Protein AF-X1RUM7-F1 (afdb_monomer)

Mean predicted aligned error: 5.57 Å

Sequence (62 aa):
MKLIYSGIAVITIGAVGTILAVVMELTTGEPVWMLVMKITAGCFGVGGGLLGLAAITRRRGK

Foldseek 3Di:
DVLLVVLVVLLVVLVVLLVVLVVCCVPPVDCVSVVSNVVSVVSNVVSVVSNVVVVVVVVVVD

Solvent-accessible surface area (backbone atoms only — not comparable to full-atom values): 3131 Å² total; per-residue (Å²): 111,71,52,46,55,54,11,51,52,34,32,51,54,15,56,54,36,41,54,53,18,52,52,40,41,76,73,67,66,48,74,62,23,57,56,40,40,52,55,20,53,49,28,40,52,53,12,49,50,36,36,51,50,39,54,51,53,61,60,73,77,109

Secondary structure (DSSP, 8-state):
-HHHHHHHHHHHHHHHHHHHHHHHHHHH--THHHHHHHHHHHHHHHHHHHHHHHHHHHHHT-

Radius of gyration: 14.73 Å; Cα contacts (8 Å, |Δi|>4): 52; chains: 1; bounding box: 32×13×43 Å

Nearest PDB structures (foldseek):
  2e9x-assembly1_A  TM=7.979E-01  e=7.757E+00  Homo sapiens
  4fi5-assembly1_A  TM=7.333E-01  e=6.836E+00  Hantaan virus 76-118
  2k48-assembly1_A  TM=7.929E-01  e=8.802E+00  Orthohantavirus andesense

pLDDT: mean 85.02, std 8.73, range [46.31, 94.75]

Organism: NCBI:txid412755

Structure (mmCIF, N/CA/C/O backbone):
data_AF-X1RUM7-F1
#
_entry.id   AF-X1RUM7-F1
#
loop_
_atom_site.group_PDB
_atom_site.id
_atom_site.type_symbol
_atom_site.label_atom_id
_atom_site.label_alt_id
_atom_site.label_comp_id
_atom_site.label_asym_id
_atom_site.label_entity_id
_atom_site.label_seq_id
_atom_site.pdbx_PDB_ins_code
_atom_site.Cartn_x
_atom_site.Cartn_y
_atom_site.Cartn_z
_atom_site.occupancy
_atom_site.B_iso_or_equiv
_atom_site.auth_seq_id
_atom_site.auth_comp_id
_atom_site.auth_asym_id
_atom_site.auth_atom_id
_atom_site.pdbx_PDB_model_num
ATOM 1 N N . MET A 1 1 ? -18.915 -0.770 11.777 1.00 59.59 1 MET A N 1
ATOM 2 C CA . MET A 1 1 ? -18.838 -1.856 10.770 1.00 59.59 1 MET A CA 1
ATOM 3 C C . MET A 1 1 ? -18.419 -1.324 9.399 1.00 59.59 1 MET A C 1
ATOM 5 O O . MET A 1 1 ? -17.343 -1.693 8.958 1.00 59.59 1 MET A O 1
ATOM 9 N N . LYS A 1 2 ? -19.183 -0.416 8.762 1.00 70.56 2 LYS A N 1
ATOM 10 C CA . LYS A 1 2 ? -18.894 0.113 7.406 1.00 70.56 2 LYS A CA 1
ATOM 11 C C . LYS A 1 2 ? -17.464 0.668 7.222 1.00 70.56 2 LYS A C 1
ATOM 13 O O . LYS A 1 2 ? -16.805 0.305 6.260 1.00 70.56 2 LYS A O 1
ATOM 18 N N . LEU A 1 3 ? -16.949 1.434 8.191 1.00 73.50 3 LEU A N 1
ATOM 19 C CA . LEU A 1 3 ? -15.595 2.015 8.134 1.00 73.50 3 LEU A CA 1
ATOM 20 C C . LEU A 1 3 ? -14.454 0.976 8.099 1.00 73.50 3 LEU A C 1
ATOM 22 O O . LEU A 1 3 ? -13.433 1.210 7.463 1.00 73.50 3 LEU A O 1
ATOM 26 N N . ILE A 1 4 ? -14.626 -0.169 8.773 1.00 81.19 4 ILE A N 1
ATOM 27 C CA . ILE A 1 4 ? -13.609 -1.234 8.813 1.00 81.19 4 ILE A CA 1
ATOM 28 C C . ILE A 1 4 ? -13.529 -1.916 7.447 1.00 81.19 4 ILE A C 1
ATOM 30 O O . ILE A 1 4 ? -12.438 -2.100 6.921 1.00 81.19 4 ILE A O 1
ATOM 34 N N . TYR A 1 5 ? -14.681 -2.227 6.845 1.00 84.31 5 TYR A N 1
ATOM 35 C CA . TYR A 1 5 ? -14.741 -2.808 5.502 1.00 84.31 5 TYR A CA 1
ATOM 36 C C . TYR A 1 5 ? -14.137 -1.877 4.447 1.00 84.31 5 TYR A C 1
ATOM 38 O O . TYR A 1 5 ? -13.353 -2.335 3.622 1.00 84.31 5 TYR A O 1
ATOM 46 N N . SER A 1 6 ? -14.426 -0.571 4.510 1.00 84.00 6 SER A N 1
ATOM 47 C CA . SER A 1 6 ? -13.792 0.413 3.624 1.00 84.00 6 SER A CA 1
ATOM 48 C C . SER A 1 6 ? -12.275 0.486 3.830 1.00 84.00 6 SER A C 1
ATOM 50 O O . SER A 1 6 ? -11.540 0.518 2.851 1.00 84.00 6 SER A O 1
ATOM 52 N N . GLY A 1 7 ? -11.789 0.449 5.076 1.00 83.31 7 GLY A N 1
ATOM 53 C CA . GLY A 1 7 ? -10.350 0.414 5.361 1.00 83.31 7 GLY A CA 1
ATOM 54 C C . GLY A 1 7 ? -9.662 -0.831 4.790 1.00 83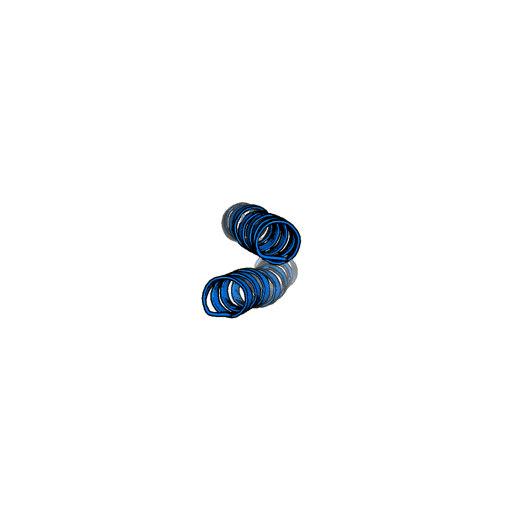.31 7 GLY A C 1
ATOM 55 O O . GLY A 1 7 ? -8.633 -0.716 4.130 1.00 83.31 7 GLY A O 1
ATOM 56 N N . ILE A 1 8 ? -10.264 -2.013 4.960 1.00 87.25 8 ILE A N 1
ATOM 57 C CA . ILE A 1 8 ? -9.747 -3.276 4.403 1.00 87.25 8 ILE A CA 1
ATOM 58 C C . ILE A 1 8 ? -9.740 -3.240 2.868 1.00 87.25 8 ILE A C 1
ATOM 60 O O . ILE A 1 8 ? -8.755 -3.643 2.251 1.00 87.25 8 ILE A O 1
ATOM 64 N N . ALA A 1 9 ? -10.799 -2.724 2.239 1.00 89.12 9 ALA A N 1
ATOM 65 C CA . ALA A 1 9 ? -10.871 -2.597 0.784 1.00 89.12 9 ALA A CA 1
ATOM 66 C C . ALA A 1 9 ? -9.740 -1.710 0.229 1.00 89.12 9 ALA A C 1
ATOM 68 O O . ALA A 1 9 ? -9.086 -2.067 -0.743 1.00 89.12 9 ALA A O 1
ATOM 69 N N . VAL A 1 10 ? -9.443 -0.586 0.885 1.00 90.00 10 VAL A N 1
ATOM 70 C CA . VAL A 1 10 ? -8.372 0.320 0.442 1.00 90.00 10 VAL A CA 1
ATOM 71 C C . VAL A 1 10 ? -6.980 -0.299 0.639 1.00 90.00 10 VAL A C 1
ATOM 73 O O . VAL A 1 10 ? -6.126 -0.171 -0.236 1.00 90.00 10 VAL A O 1
ATOM 76 N N . ILE A 1 11 ? -6.749 -1.022 1.741 1.00 91.38 11 ILE A N 1
ATOM 77 C CA . ILE A 1 11 ? -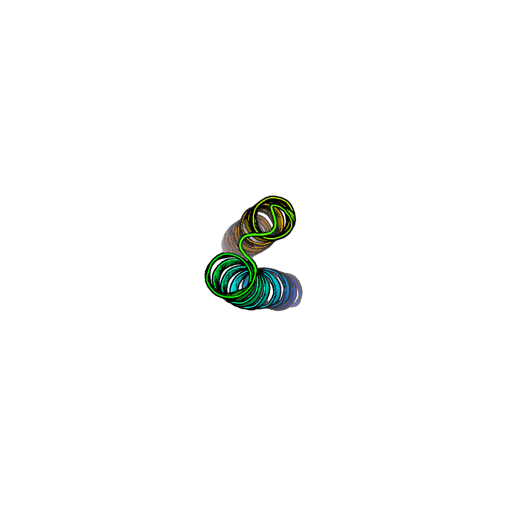5.472 -1.718 1.989 1.00 91.38 11 ILE A CA 1
ATOM 78 C C . ILE A 1 11 ? -5.252 -2.857 0.992 1.00 91.38 11 ILE A C 1
ATOM 80 O O . ILE A 1 11 ? -4.141 -3.034 0.501 1.00 91.38 11 ILE A O 1
ATOM 84 N N . THR A 1 12 ? -6.294 -3.627 0.679 1.00 91.81 12 THR A N 1
ATOM 85 C CA . THR A 1 12 ? -6.194 -4.744 -0.276 1.00 91.81 12 THR A CA 1
ATOM 86 C C . THR A 1 12 ? -5.907 -4.254 -1.694 1.00 91.81 12 THR A C 1
ATOM 88 O O . THR A 1 12 ? -5.040 -4.821 -2.355 1.00 91.81 12 THR A O 1
ATOM 91 N N . ILE A 1 13 ? -6.538 -3.156 -2.130 1.00 91.62 13 ILE A N 1
ATOM 92 C CA . ILE A 1 13 ? -6.202 -2.486 -3.398 1.00 91.62 13 ILE A CA 1
ATOM 93 C C . ILE A 1 13 ? -4.739 -2.023 -3.392 1.00 91.62 13 ILE A C 1
ATOM 95 O O . ILE A 1 13 ? -4.029 -2.235 -4.373 1.00 91.62 13 ILE A O 1
ATOM 99 N N . GLY A 1 14 ? -4.270 -1.457 -2.275 1.00 90.31 14 GLY A N 1
ATOM 100 C CA . GLY A 1 14 ? -2.861 -1.116 -2.094 1.00 90.31 14 GLY A CA 1
ATOM 101 C C . GLY A 1 14 ? -1.945 -2.333 -2.257 1.00 90.31 14 GLY A C 1
ATOM 102 O O . GLY A 1 14 ? -1.033 -2.312 -3.070 1.00 90.31 14 GLY A O 1
ATOM 103 N N . ALA A 1 15 ? -2.215 -3.439 -1.564 1.00 91.38 15 ALA A N 1
ATOM 104 C CA . ALA A 1 15 ? -1.380 -4.639 -1.642 1.00 91.38 15 ALA A CA 1
ATOM 105 C C . ALA A 1 15 ? -1.255 -5.193 -3.072 1.00 91.38 15 ALA A C 1
ATOM 107 O O . ALA A 1 15 ? -0.153 -5.521 -3.513 1.00 91.38 15 ALA A O 1
ATOM 108 N N . VAL A 1 16 ? -2.364 -5.245 -3.817 1.00 94.75 16 VAL A N 1
ATOM 109 C CA . VAL A 1 16 ? -2.356 -5.667 -5.228 1.00 94.75 16 VAL A CA 1
ATOM 110 C C . VAL A 1 16 ? -1.563 -4.680 -6.093 1.00 94.75 16 VAL A C 1
ATOM 112 O O . VAL A 1 16 ? -0.768 -5.105 -6.931 1.00 94.75 16 VAL A O 1
ATOM 115 N N . GLY A 1 17 ? -1.718 -3.373 -5.855 1.00 90.62 17 GLY A N 1
ATOM 116 C CA . GLY A 1 17 ? -0.951 -2.322 -6.528 1.00 90.62 17 GLY A CA 1
ATOM 117 C C . GLY A 1 17 ? 0.561 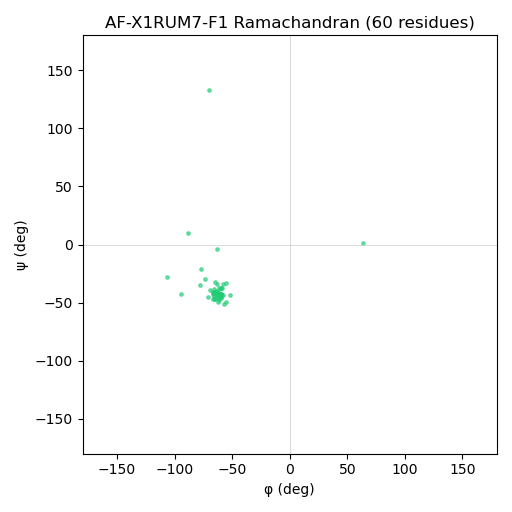-2.436 -6.308 1.00 90.62 17 GLY A C 1
ATOM 118 O O . GLY A 1 17 ? 1.324 -2.242 -7.253 1.00 90.62 17 GLY A O 1
ATOM 119 N N . THR A 1 18 ? 1.005 -2.835 -5.109 1.00 92.38 18 THR A N 1
ATOM 120 C CA . THR A 1 18 ? 2.433 -3.059 -4.822 1.00 92.38 18 THR A CA 1
ATOM 121 C C . THR A 1 18 ? 2.970 -4.220 -5.644 1.00 92.38 18 THR A C 1
ATOM 123 O O . THR A 1 18 ? 4.030 -4.094 -6.248 1.00 92.38 18 THR A O 1
ATOM 126 N N . ILE A 1 19 ? 2.243 -5.342 -5.684 1.00 92.88 19 ILE A N 1
ATOM 127 C CA . ILE A 1 19 ? 2.658 -6.524 -6.452 1.00 92.88 19 ILE A CA 1
ATOM 128 C C . ILE A 1 19 ? 2.788 -6.153 -7.930 1.00 92.88 19 ILE A C 1
ATOM 130 O O . ILE A 1 19 ? 3.794 -6.473 -8.556 1.00 92.88 19 ILE A O 1
ATOM 134 N N . LEU A 1 20 ? 1.811 -5.422 -8.470 1.00 90.62 20 LEU A N 1
ATOM 135 C CA . LEU A 1 20 ? 1.842 -4.964 -9.856 1.00 90.62 20 LEU A CA 1
ATOM 136 C C . LEU A 1 20 ? 3.030 -4.027 -10.131 1.00 90.62 20 LEU A C 1
ATOM 138 O O . LEU A 1 20 ? 3.704 -4.192 -11.145 1.00 90.62 20 LEU A O 1
ATOM 142 N N . ALA A 1 21 ? 3.326 -3.093 -9.221 1.00 89.81 21 ALA A N 1
ATOM 143 C CA . ALA A 1 21 ? 4.476 -2.199 -9.348 1.00 89.81 21 ALA A CA 1
ATOM 144 C C . ALA A 1 21 ? 5.805 -2.968 -9.375 1.00 89.81 21 ALA A C 1
ATOM 146 O O . ALA A 1 21 ? 6.628 -2.719 -10.249 1.00 89.81 21 ALA A O 1
ATOM 147 N N . VAL A 1 22 ? 5.988 -3.938 -8.474 1.00 90.81 22 VAL A N 1
ATOM 148 C CA . VAL A 1 22 ? 7.207 -4.765 -8.413 1.00 90.81 22 VAL A CA 1
ATOM 149 C C . VAL A 1 22 ? 7.348 -5.633 -9.665 1.00 90.81 22 VAL A C 1
ATOM 151 O O . VAL A 1 22 ? 8.435 -5.761 -10.219 1.00 90.81 22 VAL A O 1
ATOM 154 N N . VAL A 1 23 ? 6.251 -6.209 -10.163 1.00 91.75 23 VAL A N 1
ATOM 155 C CA . VAL A 1 23 ? 6.283 -6.977 -11.417 1.00 91.75 23 VAL A CA 1
ATOM 156 C C . VAL A 1 23 ? 6.675 -6.079 -12.593 1.00 91.75 23 VAL A C 1
ATOM 158 O O . VAL A 1 23 ? 7.496 -6.486 -13.415 1.00 91.75 23 VAL A O 1
ATOM 161 N N . MET A 1 24 ? 6.147 -4.854 -12.674 1.00 88.75 24 MET A N 1
ATOM 162 C CA . MET A 1 24 ? 6.541 -3.888 -13.707 1.00 88.75 24 MET A CA 1
ATOM 163 C C . MET A 1 24 ? 8.017 -3.495 -13.595 1.00 88.75 24 MET A C 1
ATOM 165 O O 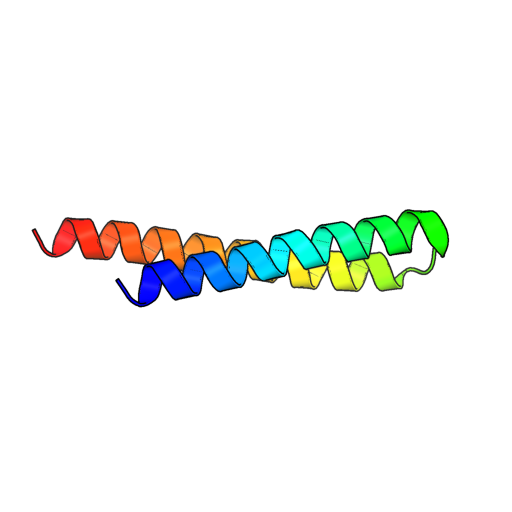. MET A 1 24 ? 8.709 -3.473 -14.613 1.00 88.75 24 MET A O 1
ATOM 169 N N . GLU A 1 25 ? 8.512 -3.254 -12.381 1.00 89.56 25 GLU A N 1
ATOM 170 C CA . GLU A 1 25 ? 9.923 -2.956 -12.113 1.00 89.56 25 GLU A CA 1
ATOM 171 C C . GLU A 1 25 ? 10.841 -4.055 -12.663 1.00 89.56 25 GLU A C 1
ATOM 173 O O . GLU A 1 25 ? 11.767 -3.764 -13.416 1.00 89.56 25 GLU A O 1
ATOM 178 N N . LEU A 1 26 ? 10.532 -5.319 -12.361 1.00 89.88 26 LEU A N 1
ATOM 179 C CA . LEU A 1 26 ? 11.359 -6.462 -12.752 1.00 89.88 26 LEU A CA 1
ATOM 180 C C . LEU A 1 26 ? 11.276 -6.810 -14.244 1.00 89.88 26 LEU A C 1
ATOM 182 O O . LEU A 1 26 ? 12.225 -7.367 -14.791 1.00 89.88 26 LEU A O 1
ATOM 186 N N . THR A 1 27 ? 10.144 -6.539 -14.897 1.00 91.69 27 THR A N 1
ATOM 187 C CA . THR A 1 27 ? 9.906 -6.961 -16.291 1.00 91.69 27 THR A CA 1
ATOM 188 C C . THR A 1 27 ? 10.256 -5.890 -17.313 1.00 91.69 27 THR A C 1
ATOM 190 O O . THR A 1 27 ? 10.832 -6.205 -18.351 1.00 91.69 27 THR A O 1
ATOM 193 N N . THR A 1 28 ? 9.890 -4.637 -17.041 1.00 85.12 28 THR A N 1
ATOM 194 C CA . THR A 1 28 ? 10.009 -3.538 -18.012 1.00 85.12 28 THR A CA 1
ATOM 195 C C . THR A 1 28 ? 11.141 -2.578 -17.682 1.00 85.12 28 THR A C 1
ATOM 197 O O . THR A 1 28 ? 11.666 -1.942 -18.589 1.00 85.12 28 THR A O 1
ATOM 200 N N . GLY A 1 29 ? 11.516 -2.437 -16.404 1.00 79.38 29 GLY A N 1
ATOM 201 C CA . GLY A 1 29 ? 12.489 -1.429 -15.961 1.00 79.38 29 GLY A CA 1
ATOM 202 C C . GLY A 1 29 ? 12.035 0.025 -16.175 1.00 79.38 29 GLY A C 1
ATOM 203 O O . GLY A 1 29 ? 12.765 0.957 -15.846 1.00 79.38 29 GLY A O 1
ATOM 204 N N . GLU A 1 30 ? 10.827 0.232 -16.703 1.00 83.44 30 GLU A N 1
ATOM 205 C CA . GLU A 1 30 ? 10.235 1.531 -17.001 1.00 83.44 30 GLU A CA 1
ATOM 206 C C . GLU A 1 30 ? 9.879 2.262 -15.699 1.00 83.44 30 GLU A C 1
ATOM 208 O O . GLU A 1 30 ? 9.199 1.686 -14.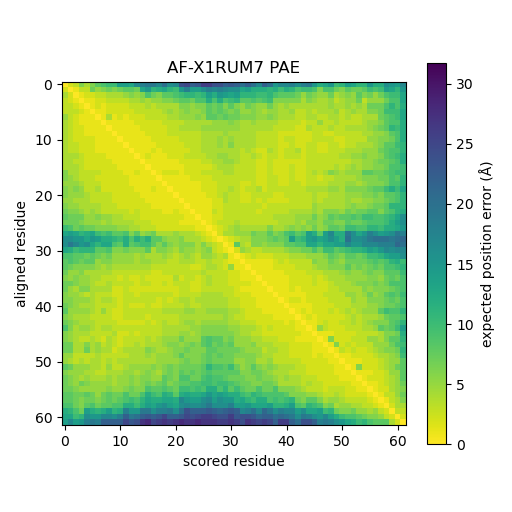849 1.00 83.44 30 GLU A O 1
ATOM 213 N N . PRO A 1 31 ? 10.212 3.554 -15.533 1.00 84.12 31 PRO A N 1
ATOM 214 C CA . PRO A 1 31 ? 10.058 4.287 -14.268 1.00 84.12 31 PRO A CA 1
ATOM 215 C C . PRO A 1 31 ? 8.602 4.437 -13.784 1.00 84.12 31 PRO A C 1
ATOM 217 O O . PRO A 1 31 ? 8.352 4.950 -12.692 1.00 84.12 31 PRO A O 1
ATOM 220 N N . VAL A 1 32 ? 7.625 3.976 -14.567 1.00 84.00 32 VAL A N 1
ATOM 221 C CA . VAL A 1 32 ? 6.200 3.927 -14.220 1.00 84.00 32 VAL A CA 1
ATOM 222 C C . VAL A 1 32 ? 5.957 3.167 -12.910 1.00 84.00 32 VAL A C 1
ATOM 224 O O . VAL A 1 32 ? 5.083 3.566 -12.135 1.00 84.00 32 VAL A O 1
ATOM 227 N N . TRP A 1 33 ? 6.760 2.143 -12.590 1.00 85.88 33 TRP A N 1
ATOM 228 C CA . TRP A 1 33 ? 6.637 1.405 -11.325 1.00 85.88 33 TRP A CA 1
ATOM 229 C C . TRP A 1 33 ? 6.772 2.313 -10.089 1.00 85.88 33 TRP A C 1
ATOM 231 O O . TRP A 1 33 ? 6.054 2.116 -9.107 1.00 85.88 33 TRP A O 1
ATOM 241 N N . MET A 1 34 ? 7.599 3.368 -10.147 1.00 86.81 34 MET A N 1
ATOM 242 C CA . MET A 1 34 ? 7.755 4.323 -9.040 1.00 86.81 34 MET A CA 1
ATOM 243 C C . MET A 1 34 ? 6.472 5.114 -8.776 1.00 86.81 34 MET A C 1
ATOM 245 O O . MET A 1 34 ? 6.128 5.380 -7.621 1.00 86.81 34 MET A O 1
ATOM 249 N N . LEU A 1 35 ? 5.749 5.502 -9.833 1.00 88.44 35 LEU A N 1
ATOM 250 C CA . LEU A 1 35 ? 4.467 6.198 -9.698 1.00 88.44 35 LEU A CA 1
ATOM 251 C C . LEU A 1 35 ? 3.421 5.283 -9.059 1.00 88.44 35 LEU A C 1
ATOM 253 O O . LEU A 1 35 ? 2.728 5.697 -8.127 1.00 88.44 35 LEU A O 1
ATOM 257 N N . VAL A 1 36 ? 3.354 4.028 -9.505 1.00 87.88 36 VAL A N 1
ATOM 258 C CA . VAL A 1 36 ? 2.424 3.033 -8.954 1.00 87.88 36 VAL A CA 1
ATOM 259 C C . VAL A 1 36 ? 2.750 2.735 -7.486 1.00 87.88 36 VAL A C 1
ATOM 261 O O . VAL A 1 36 ? 1.838 2.699 -6.656 1.00 87.88 36 VAL A O 1
ATOM 264 N N . MET A 1 37 ? 4.033 2.622 -7.121 1.00 90.75 37 MET A N 1
ATOM 265 C CA . MET A 1 37 ? 4.465 2.469 -5.725 1.00 90.75 37 MET A CA 1
ATOM 266 C C . MET A 1 37 ? 4.030 3.645 -4.845 1.00 90.75 37 MET A C 1
ATOM 268 O O . MET A 1 37 ? 3.539 3.433 -3.736 1.00 90.75 37 MET A O 1
ATOM 272 N N . LYS A 1 38 ? 4.156 4.887 -5.328 1.00 89.56 38 LYS A N 1
ATOM 273 C CA . LYS A 1 38 ? 3.731 6.080 -4.577 1.00 89.56 38 LYS A CA 1
ATOM 274 C C . LYS A 1 38 ? 2.227 6.109 -4.320 1.00 89.56 38 LYS A C 1
ATOM 276 O O . LYS A 1 38 ? 1.805 6.377 -3.196 1.00 89.56 38 LY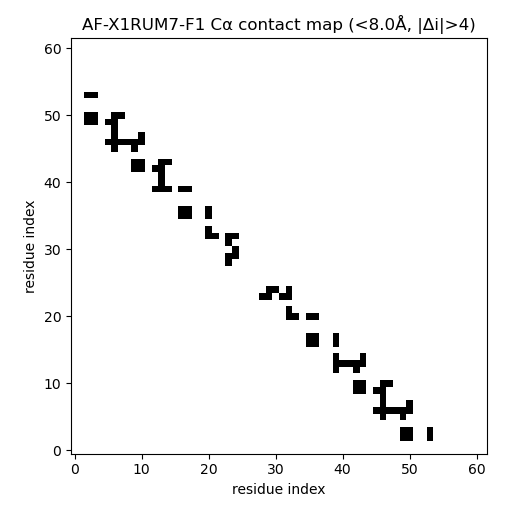S A O 1
ATOM 281 N N . ILE A 1 39 ? 1.425 5.825 -5.346 1.00 90.00 39 ILE A N 1
ATOM 282 C 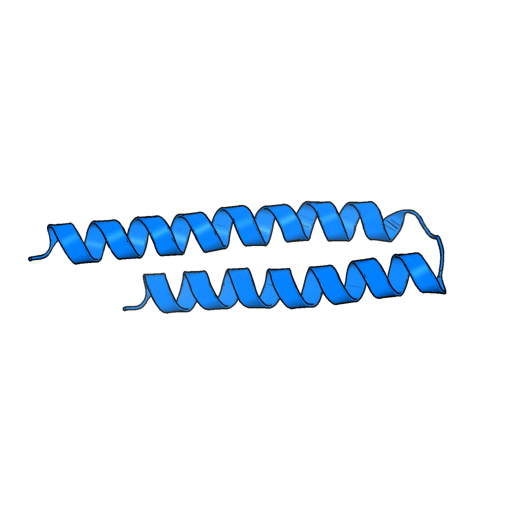CA . ILE A 1 39 ? -0.040 5.764 -5.224 1.00 90.00 39 ILE A CA 1
ATOM 283 C C . ILE A 1 39 ? -0.424 4.689 -4.208 1.00 90.00 39 ILE A C 1
ATOM 285 O O . ILE A 1 39 ? -1.225 4.922 -3.304 1.00 90.00 39 ILE A O 1
ATOM 289 N N . THR A 1 40 ? 0.226 3.537 -4.311 1.00 90.06 40 THR A N 1
ATOM 290 C CA . THR A 1 40 ? 0.005 2.406 -3.423 1.00 90.06 40 THR A CA 1
ATOM 291 C C . THR A 1 40 ? 0.352 2.721 -1.966 1.00 90.06 40 THR A C 1
ATOM 293 O O . THR A 1 40 ? -0.429 2.407 -1.067 1.00 90.06 40 THR A O 1
ATOM 296 N N . ALA A 1 41 ? 1.472 3.404 -1.711 1.00 89.31 41 ALA A N 1
ATOM 297 C CA . ALA A 1 41 ? 1.820 3.883 -0.373 1.00 89.31 41 ALA A CA 1
ATOM 298 C C . ALA A 1 41 ? 0.738 4.822 0.195 1.00 89.31 41 ALA A C 1
ATOM 300 O O . ALA A 1 41 ? 0.393 4.736 1.376 1.00 89.31 41 ALA A O 1
ATOM 301 N N . GLY A 1 42 ? 0.135 5.656 -0.660 1.00 88.62 42 GLY A N 1
ATOM 302 C CA . GLY A 1 42 ? -1.036 6.464 -0.318 1.00 88.62 42 GLY A CA 1
ATOM 303 C C . GLY A 1 42 ? -2.246 5.619 0.091 1.00 88.62 42 GLY A C 1
ATOM 304 O O . GLY A 1 42 ? -2.870 5.900 1.115 1.00 88.62 42 GLY A O 1
ATOM 305 N N . CYS A 1 43 ? -2.546 4.542 -0.640 1.00 88.56 43 CYS A N 1
ATOM 306 C CA . CYS A 1 43 ? -3.615 3.605 -0.279 1.00 88.56 43 CYS A CA 1
ATOM 307 C C . CYS A 1 43 ? -3.369 2.949 1.087 1.00 88.56 43 CYS A C 1
ATOM 309 O O . CYS A 1 43 ? -4.284 2.889 1.906 1.00 88.56 43 CYS A O 1
ATOM 311 N N . PHE A 1 44 ? -2.140 2.525 1.390 1.00 88.69 44 PHE A N 1
ATOM 312 C CA . PHE A 1 44 ? -1.809 1.995 2.718 1.00 88.69 44 PHE A CA 1
ATOM 313 C C . PHE A 1 44 ? -1.962 3.043 3.826 1.00 88.69 44 PHE A C 1
ATOM 315 O O . PHE A 1 44 ? -2.507 2.730 4.886 1.00 88.69 44 PHE A O 1
ATOM 322 N N . GLY A 1 45 ? -1.555 4.291 3.577 1.00 90.19 45 GLY A N 1
ATOM 323 C CA . GLY A 1 45 ? -1.737 5.394 4.523 1.00 90.19 45 GLY A CA 1
ATOM 324 C C . GLY A 1 45 ? -3.212 5.687 4.814 1.00 90.19 45 GLY A C 1
ATOM 325 O O . GLY A 1 45 ? -3.626 5.727 5.974 1.00 90.19 45 GLY A O 1
ATOM 326 N N . VAL A 1 46 ? -4.032 5.830 3.768 1.00 89.94 46 VAL A N 1
ATOM 327 C CA . VAL A 1 46 ? -5.474 6.101 3.899 1.00 89.94 46 VAL A CA 1
ATOM 328 C C . VAL A 1 46 ? -6.204 4.908 4.518 1.00 89.94 46 VAL A C 1
ATOM 330 O O . VAL A 1 46 ? -6.979 5.074 5.459 1.00 89.94 46 VAL A O 1
ATOM 333 N N . GLY A 1 47 ? -5.936 3.694 4.038 1.00 86.38 47 GLY A N 1
ATOM 334 C CA . GLY A 1 47 ? -6.560 2.472 4.537 1.00 86.38 47 GLY A CA 1
ATOM 335 C C . GLY A 1 47 ? -6.205 2.178 5.998 1.00 86.38 47 GLY A C 1
ATOM 336 O O . GLY A 1 47 ? -7.091 1.873 6.800 1.00 86.38 47 GLY A O 1
ATOM 337 N N . GLY A 1 48 ? -4.935 2.352 6.377 1.00 86.94 48 GLY A N 1
ATOM 338 C CA . GLY A 1 48 ? -4.474 2.230 7.761 1.00 86.94 48 GLY A CA 1
ATOM 339 C C . GLY A 1 48 ? -5.088 3.288 8.681 1.00 86.94 48 GLY A C 1
ATOM 340 O O . GLY A 1 48 ? -5.565 2.958 9.768 1.00 86.94 48 GLY A O 1
ATOM 341 N N . GLY A 1 49 ? -5.166 4.543 8.224 1.00 88.50 49 GLY A N 1
ATOM 342 C CA . GLY A 1 49 ? -5.828 5.627 8.955 1.00 88.50 49 GLY A CA 1
ATOM 343 C C . GLY A 1 49 ? -7.318 5.362 9.189 1.00 88.50 49 GLY A C 1
ATOM 344 O O . GLY A 1 49 ? -7.812 5.535 10.304 1.00 88.50 49 GLY A O 1
ATOM 345 N N . LEU A 1 50 ? -8.030 4.862 8.174 1.00 86.31 50 LEU A N 1
ATOM 346 C CA . LEU A 1 50 ? -9.439 4.473 8.286 1.00 86.31 50 LEU A CA 1
ATOM 347 C C . LEU A 1 50 ? -9.645 3.329 9.285 1.00 86.31 50 LEU A C 1
ATOM 349 O O . LEU A 1 50 ? -10.585 3.380 10.080 1.00 86.31 50 LEU A O 1
ATOM 353 N N . LEU A 1 51 ? -8.763 2.324 9.293 1.00 87.12 51 LEU A N 1
ATOM 354 C CA . LEU A 1 51 ? -8.806 1.249 10.287 1.00 87.12 51 LEU A CA 1
ATOM 355 C C . LEU A 1 51 ? -8.515 1.750 11.705 1.00 87.12 51 LEU A C 1
ATOM 357 O O . LEU A 1 51 ? -9.219 1.364 12.640 1.00 87.12 51 LEU A O 1
ATOM 361 N N . GLY A 1 52 ? -7.529 2.634 11.866 1.00 85.06 52 GLY A N 1
ATOM 362 C CA . GLY A 1 52 ? -7.202 3.257 13.148 1.00 85.06 52 GLY A CA 1
ATOM 363 C C . GLY A 1 52 ? -8.368 4.076 13.704 1.00 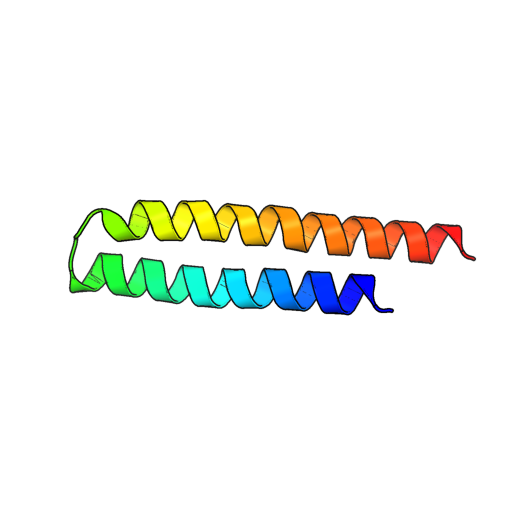85.06 52 GLY A C 1
ATOM 364 O O . GLY A 1 52 ? -8.777 3.880 14.850 1.00 85.06 52 GLY A O 1
ATOM 365 N N . LEU A 1 53 ? -8.976 4.926 12.870 1.00 84.31 53 LEU A N 1
ATOM 366 C CA . LEU A 1 53 ? -10.177 5.686 13.224 1.00 84.31 53 LEU A CA 1
ATOM 367 C C . LEU A 1 53 ? -11.332 4.756 13.594 1.00 84.31 53 LEU A C 1
ATOM 369 O O . LEU A 1 53 ? -11.954 4.937 14.637 1.00 84.31 53 LEU A O 1
ATOM 373 N N . ALA A 1 54 ? -1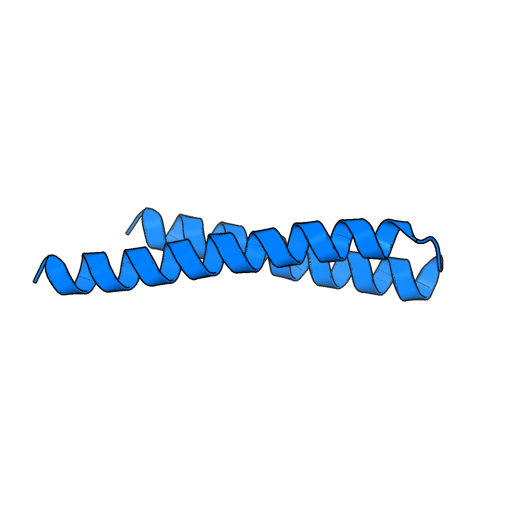1.576 3.711 12.803 1.00 83.38 54 ALA A N 1
ATOM 374 C CA . ALA A 1 54 ? -12.622 2.741 13.095 1.00 83.38 54 ALA A CA 1
ATOM 375 C C . ALA A 1 54 ? -12.408 2.025 14.441 1.00 83.38 54 ALA A C 1
ATOM 377 O O . ALA A 1 54 ? -13.375 1.781 15.168 1.00 83.38 54 ALA A O 1
ATOM 378 N N . ALA A 1 55 ? -11.158 1.706 14.792 1.00 82.38 55 ALA A N 1
ATOM 379 C CA . ALA A 1 55 ? -10.807 1.104 16.074 1.00 82.38 55 ALA A CA 1
ATOM 380 C C . ALA A 1 55 ? -11.050 2.066 17.249 1.00 82.38 55 ALA A C 1
ATOM 382 O O . ALA A 1 55 ? -11.618 1.659 18.265 1.00 82.38 55 ALA A O 1
ATOM 383 N N . ILE A 1 56 ? -10.689 3.345 17.100 1.00 84.19 56 ILE A N 1
ATOM 384 C CA . ILE A 1 56 ? -10.924 4.384 18.115 1.00 84.19 56 ILE A CA 1
ATOM 385 C C . ILE A 1 56 ? -12.425 4.638 18.293 1.00 84.19 56 ILE A C 1
ATOM 387 O O . ILE A 1 56 ? -12.919 4.635 19.420 1.00 84.19 56 ILE A O 1
ATOM 391 N N . THR A 1 57 ? -13.180 4.789 17.201 1.00 79.38 57 THR A N 1
ATOM 392 C CA . THR A 1 57 ? -14.637 4.979 17.248 1.00 79.38 57 THR A CA 1
ATOM 393 C C . THR A 1 57 ? -15.338 3.778 17.884 1.00 79.38 57 THR A C 1
ATOM 395 O O . THR A 1 57 ? -16.266 3.956 18.667 1.00 79.38 57 THR A O 1
ATOM 398 N N . ARG A 1 58 ? -14.865 2.548 17.627 1.00 75.88 58 ARG A N 1
ATOM 399 C CA . ARG A 1 58 ? -15.384 1.338 18.286 1.00 75.88 58 ARG A CA 1
ATOM 400 C C . ARG A 1 58 ? -15.109 1.320 19.794 1.00 75.88 58 ARG A C 1
ATOM 402 O O . ARG A 1 58 ? -15.917 0.762 20.527 1.00 75.88 58 ARG A O 1
ATOM 409 N N . ARG A 1 59 ? -13.993 1.900 20.255 1.00 74.56 59 ARG A N 1
ATOM 410 C CA . ARG A 1 59 ? -13.656 2.006 21.687 1.00 74.56 59 ARG A CA 1
ATOM 411 C C . ARG A 1 59 ? -14.427 3.114 22.408 1.00 74.56 59 ARG A C 1
ATOM 413 O O . ARG A 1 59 ? -14.752 2.919 23.565 1.00 74.56 59 ARG A O 1
ATOM 420 N N . ARG A 1 60 ? -14.720 4.238 21.742 1.00 66.69 60 ARG A N 1
ATOM 421 C CA . ARG A 1 60 ? -15.487 5.369 22.311 1.00 66.69 60 ARG A CA 1
ATOM 422 C C . ARG A 1 60 ? -17.001 5.142 22.386 1.00 66.69 60 ARG A C 1
ATOM 424 O O . ARG A 1 60 ? -17.671 5.859 23.112 1.00 66.69 60 ARG A O 1
ATOM 431 N N . GLY A 1 61 ? -17.539 4.213 21.595 1.00 60.03 61 GLY A N 1
ATOM 432 C CA . GLY A 1 61 ? -18.964 3.854 21.603 1.00 60.03 61 GLY A CA 1
ATOM 433 C C . GLY A 1 61 ? -19.345 2.752 22.602 1.00 60.03 61 GLY A C 1
ATOM 434 O O . GLY A 1 61 ? -20.445 2.216 22.499 1.00 60.03 61 GLY A O 1
ATOM 435 N N . LYS A 1 62 ? -18.429 2.373 23.497 1.00 46.31 62 LYS A N 1
ATOM 436 C CA . LYS A 1 62 ? -18.659 1.535 24.679 1.00 46.31 62 LYS A CA 1
ATOM 437 C C . LYS A 1 62 ? -18.429 2.389 25.916 1.00 46.31 62 LYS A C 1
ATOM 439 O O . LYS A 1 62 ? -19.093 2.089 26.925 1.00 46.31 62 LYS A O 1
#